Protein AF-A0A955QFR8-F1 (afdb_monomer)

Structure (mmCIF, N/CA/C/O backbone):
data_AF-A0A955QFR8-F1
#
_entry.id   AF-A0A955QFR8-F1
#
loop_
_atom_site.group_PDB
_atom_site.id
_atom_site.type_symbol
_atom_site.label_atom_id
_atom_site.label_alt_id
_atom_site.label_comp_id
_atom_site.label_asym_id
_atom_site.label_entity_id
_atom_site.label_seq_id
_atom_site.pdbx_PDB_ins_code
_atom_site.Cartn_x
_atom_site.Cartn_y
_atom_site.Cartn_z
_atom_site.occupancy
_atom_site.B_iso_or_equiv
_atom_site.auth_seq_id
_atom_site.auth_comp_id
_atom_site.auth_asym_id
_atom_site.auth_atom_id
_atom_site.pdbx_PDB_model_num
ATOM 1 N N . MET A 1 1 ? -1.847 1.797 -12.452 1.00 88.06 1 MET A N 1
ATOM 2 C CA . MET A 1 1 ? -1.761 0.416 -11.907 1.00 88.06 1 MET A CA 1
ATOM 3 C C . MET A 1 1 ? -2.971 0.128 -11.022 1.00 88.06 1 MET A C 1
ATOM 5 O O . MET A 1 1 ? -3.522 1.071 -10.474 1.00 88.06 1 MET A O 1
ATOM 9 N N . THR A 1 2 ? -3.374 -1.133 -10.892 1.00 94.06 2 THR A N 1
ATOM 10 C CA . THR A 1 2 ? -4.419 -1.621 -9.980 1.00 94.06 2 THR A CA 1
ATOM 11 C C . THR A 1 2 ? -3.753 -2.554 -8.977 1.00 94.06 2 THR A C 1
ATOM 13 O O . THR A 1 2 ? -3.012 -3.451 -9.382 1.00 94.06 2 THR A O 1
ATOM 16 N N . TYR A 1 3 ? -3.998 -2.332 -7.692 1.00 94.06 3 TYR A N 1
ATOM 17 C CA . TYR A 1 3 ? -3.400 -3.085 -6.596 1.00 94.06 3 TYR A CA 1
ATOM 18 C C . TYR A 1 3 ? -4.453 -3.426 -5.547 1.00 94.06 3 TYR A C 1
ATOM 20 O O . TYR A 1 3 ? -5.487 -2.767 -5.450 1.00 94.06 3 TYR A O 1
ATOM 28 N N . MET A 1 4 ? -4.152 -4.454 -4.771 1.00 95.75 4 MET A N 1
ATOM 29 C CA . MET A 1 4 ? -4.887 -4.889 -3.599 1.00 95.75 4 MET A CA 1
ATOM 30 C C . MET A 1 4 ? -3.970 -4.754 -2.386 1.00 95.75 4 MET A C 1
ATOM 32 O O . MET A 1 4 ? -2.781 -5.071 -2.466 1.00 95.75 4 MET A O 1
ATOM 36 N N . VAL A 1 5 ? -4.527 -4.271 -1.279 1.00 97.25 5 VAL A N 1
ATOM 37 C CA . VAL A 1 5 ? -3.846 -4.166 0.013 1.00 97.25 5 VAL A CA 1
ATOM 38 C C . VAL A 1 5 ? -4.692 -4.939 1.010 1.00 97.25 5 VAL A C 1
ATOM 40 O O . VAL A 1 5 ? -5.835 -4.566 1.261 1.00 97.25 5 VAL A O 1
ATOM 43 N N . GLY A 1 6 ? -4.152 -6.038 1.523 1.00 96.94 6 GLY A N 1
ATOM 44 C CA . GLY A 1 6 ? -4.739 -6.762 2.640 1.00 96.94 6 GLY A CA 1
ATOM 45 C C . GLY A 1 6 ? -4.378 -6.053 3.937 1.00 96.94 6 GLY A C 1
ATOM 46 O O . GLY A 1 6 ? -3.202 -5.769 4.166 1.00 96.94 6 GLY A O 1
ATOM 47 N N . VAL A 1 7 ? -5.381 -5.773 4.762 1.00 97.38 7 VAL A N 1
ATOM 48 C CA . VAL A 1 7 ? -5.232 -5.150 6.082 1.00 97.38 7 VAL A CA 1
ATOM 49 C C . VAL A 1 7 ? -5.934 -6.048 7.092 1.00 97.38 7 VAL A C 1
ATOM 51 O O . VAL A 1 7 ? -7.035 -6.529 6.814 1.00 97.38 7 VAL A O 1
ATOM 54 N N . ASP A 1 8 ? -5.283 -6.335 8.212 1.00 95.56 8 ASP A N 1
ATOM 55 C CA . ASP A 1 8 ? -5.878 -7.113 9.297 1.00 95.56 8 ASP A CA 1
ATOM 56 C C . ASP A 1 8 ? -6.761 -6.235 10.218 1.00 95.56 8 ASP A C 1
ATOM 58 O O . ASP A 1 8 ? -6.805 -5.010 10.067 1.00 95.56 8 ASP A O 1
ATOM 62 N N . PRO A 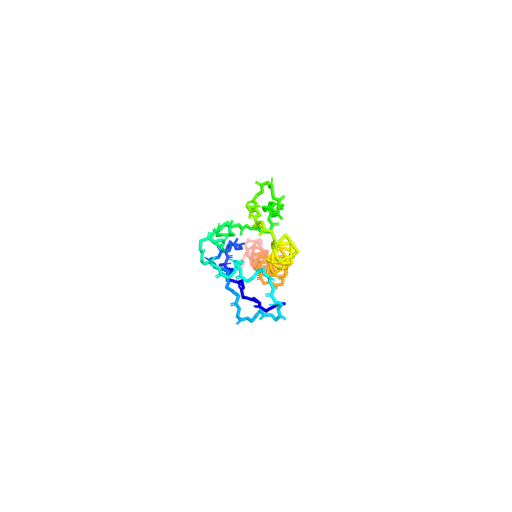1 9 ? -7.482 -6.825 11.189 1.00 93.25 9 PRO A N 1
ATOM 63 C CA . PRO A 1 9 ? -8.280 -6.058 12.147 1.00 93.25 9 PRO A CA 1
ATOM 64 C C . PRO A 1 9 ? -7.479 -5.126 13.073 1.00 93.25 9 PRO A C 1
ATOM 66 O O . PRO A 1 9 ? -8.081 -4.259 13.701 1.00 93.25 9 PRO A O 1
ATOM 69 N N . ASN A 1 10 ? -6.155 -5.285 13.168 1.00 92.81 10 ASN A N 1
ATOM 70 C CA . ASN A 1 10 ? -5.277 -4.398 13.937 1.00 92.81 10 ASN A CA 1
ATOM 71 C C . ASN A 1 10 ? -4.788 -3.198 13.103 1.00 92.81 10 ASN A C 1
ATOM 73 O O . ASN A 1 10 ? -4.148 -2.294 13.637 1.00 92.81 10 ASN A O 1
ATOM 77 N N . GLY A 1 11 ? -5.096 -3.167 11.803 1.00 94.88 11 GLY A N 1
ATOM 78 C CA . GLY A 1 11 ? -4.650 -2.121 10.885 1.00 94.88 11 GLY A CA 1
ATOM 79 C C . GLY A 1 11 ? -3.273 -2.367 10.277 1.00 94.88 11 GLY A C 1
ATOM 80 O O . GLY A 1 11 ? -2.699 -1.448 9.686 1.00 94.88 11 GLY A O 1
ATOM 81 N N . GLU A 1 12 ? -2.749 -3.586 10.388 1.00 97.12 12 GLU A N 1
ATOM 82 C CA . GLU A 1 12 ? -1.473 -3.993 9.810 1.00 97.12 12 GLU A CA 1
ATOM 83 C C . GLU A 1 12 ? -1.651 -4.527 8.386 1.00 97.12 12 GLU A C 1
ATOM 85 O O . GLU A 1 12 ? -2.574 -5.284 8.072 1.00 97.12 12 GLU A O 1
ATOM 90 N N . VAL A 1 13 ? -0.729 -4.163 7.493 1.00 97.88 13 VAL A N 1
ATOM 91 C CA . VAL A 1 13 ? -0.678 -4.735 6.143 1.00 97.88 13 VAL A CA 1
ATOM 92 C C . VAL A 1 13 ? -0.300 -6.213 6.214 1.00 97.88 13 VAL A C 1
ATOM 94 O O . VAL A 1 13 ? 0.829 -6.565 6.557 1.00 97.88 13 VAL A O 1
ATOM 97 N N . THR A 1 14 ? -1.188 -7.085 5.750 1.00 97.19 14 THR A N 1
ATOM 98 C CA . THR A 1 14 ? -0.897 -8.518 5.606 1.00 97.19 14 THR A CA 1
ATOM 99 C C . THR A 1 14 ? -0.208 -8.814 4.283 1.00 97.19 14 THR A C 1
ATOM 101 O O . THR A 1 14 ? 0.771 -9.560 4.237 1.00 97.19 14 THR A O 1
ATOM 104 N N . ASN A 1 15 ? -0.680 -8.210 3.191 1.00 95.75 15 ASN A N 1
ATOM 105 C CA . ASN A 1 15 ? -0.122 -8.427 1.863 1.00 95.75 15 ASN A CA 1
ATOM 106 C C . ASN A 1 15 ? -0.426 -7.254 0.922 1.00 95.75 15 ASN A C 1
ATOM 108 O O . ASN A 1 15 ? -1.432 -6.563 1.068 1.00 95.75 15 ASN A O 1
ATOM 112 N N . VAL A 1 16 ? 0.421 -7.064 -0.088 1.00 96.25 16 VAL A N 1
ATOM 113 C CA . VAL A 1 16 ? 0.178 -6.124 -1.186 1.00 96.25 16 VAL A CA 1
ATOM 114 C C . VAL A 1 16 ? 0.415 -6.846 -2.500 1.00 96.25 16 VAL A C 1
ATOM 116 O O . VAL A 1 16 ? 1.472 -7.441 -2.716 1.00 96.25 16 VAL A O 1
ATOM 119 N N . GLU A 1 17 ? -0.550 -6.758 -3.409 1.00 94.69 17 GLU A N 1
ATOM 120 C CA . GLU A 1 17 ? -0.470 -7.412 -4.710 1.00 94.69 17 GLU A CA 1
ATOM 121 C C . GLU A 1 17 ? -0.888 -6.473 -5.837 1.00 94.69 17 GLU A C 1
ATOM 123 O O . GLU A 1 17 ? -1.844 -5.711 -5.722 1.00 94.69 17 GLU A O 1
ATOM 128 N N . ILE A 1 18 ? -0.156 -6.515 -6.950 1.00 93.31 18 ILE A N 1
ATOM 129 C CA . ILE A 1 18 ? -0.499 -5.754 -8.151 1.00 93.31 18 ILE A CA 1
ATOM 130 C C . ILE A 1 18 ? -1.289 -6.662 -9.080 1.00 93.31 18 ILE A C 1
ATOM 132 O O . ILE A 1 18 ? -0.743 -7.603 -9.653 1.00 93.31 18 ILE A O 1
ATOM 136 N N . LEU A 1 19 ? -2.556 -6.314 -9.276 1.00 93.50 19 LEU A N 1
ATOM 137 C CA . LEU A 1 19 ? -3.481 -7.049 -10.132 1.00 93.50 19 LEU A CA 1
ATOM 138 C C . LEU A 1 19 ? -3.281 -6.671 -11.602 1.00 93.50 19 LEU A C 1
ATOM 140 O O . LEU A 1 19 ? -3.216 -7.525 -12.482 1.00 93.50 19 LEU A O 1
ATOM 144 N N . VAL A 1 20 ? -3.136 -5.370 -11.879 1.00 93.31 20 VAL A N 1
ATOM 145 C CA . VAL A 1 20 ? -2.987 -4.857 -13.247 1.00 93.31 20 VAL A CA 1
ATOM 146 C C . VAL A 1 20 ? -1.937 -3.754 -13.298 1.00 93.31 20 VAL A C 1
ATOM 148 O O . VAL A 1 20 ? -1.932 -2.815 -12.506 1.00 93.31 20 VAL A O 1
ATOM 151 N N . TYR A 1 21 ? -1.063 -3.812 -14.291 1.00 91.44 21 TYR A N 1
ATOM 152 C CA . TYR A 1 21 ? -0.026 -2.817 -14.541 1.00 91.44 21 TYR A CA 1
ATOM 153 C C . TYR A 1 21 ? -0.058 -2.483 -16.025 1.00 91.44 21 TYR A C 1
ATOM 155 O O . TYR A 1 21 ? -0.025 -3.404 -16.835 1.00 91.44 21 TYR A O 1
ATOM 163 N N . ARG A 1 22 ? -0.198 -1.196 -16.349 1.00 90.50 22 ARG A N 1
ATOM 164 C CA . ARG A 1 22 ? -0.514 -0.699 -17.699 1.00 90.50 22 ARG A CA 1
ATOM 165 C C . ARG A 1 22 ? 0.591 0.200 -18.268 1.00 90.50 22 ARG A C 1
ATOM 167 O O . ARG A 1 22 ? 0.342 0.931 -19.211 1.00 90.50 22 ARG A O 1
ATOM 174 N N . GLU A 1 23 ? 1.785 0.154 -17.681 1.00 86.75 23 GLU A N 1
ATOM 175 C CA . GLU A 1 23 ? 2.936 0.941 -18.133 1.00 86.75 23 GLU A CA 1
ATOM 176 C C . GLU A 1 23 ? 3.950 0.041 -18.841 1.00 86.75 23 GLU A C 1
ATOM 178 O O . GLU A 1 23 ? 4.038 -1.155 -18.552 1.00 86.75 23 GLU A O 1
ATOM 183 N N . SER A 1 24 ? 4.750 0.629 -19.732 1.00 84.38 24 SER A N 1
ATOM 184 C CA . SER A 1 24 ? 5.774 -0.083 -20.508 1.00 84.38 24 SER A CA 1
ATOM 185 C C . SER A 1 24 ? 7.008 -0.481 -19.691 1.00 84.38 24 SER A C 1
ATOM 187 O O . SER A 1 24 ? 7.717 -1.413 -20.065 1.00 84.38 24 SER A O 1
ATOM 189 N N . ARG A 1 25 ? 7.289 0.222 -18.587 1.00 85.56 25 ARG A N 1
ATOM 190 C CA . ARG A 1 25 ? 8.453 -0.001 -17.715 1.00 85.56 25 ARG A CA 1
ATOM 191 C C . ARG A 1 25 ? 8.069 0.153 -16.255 1.00 85.56 25 ARG A C 1
ATOM 193 O O . ARG A 1 25 ? 7.157 0.907 -15.935 1.00 85.56 25 ARG A O 1
ATOM 200 N N . GLY A 1 26 ? 8.806 -0.517 -15.374 1.00 85.25 26 GLY A N 1
ATOM 201 C CA . GLY A 1 26 ? 8.617 -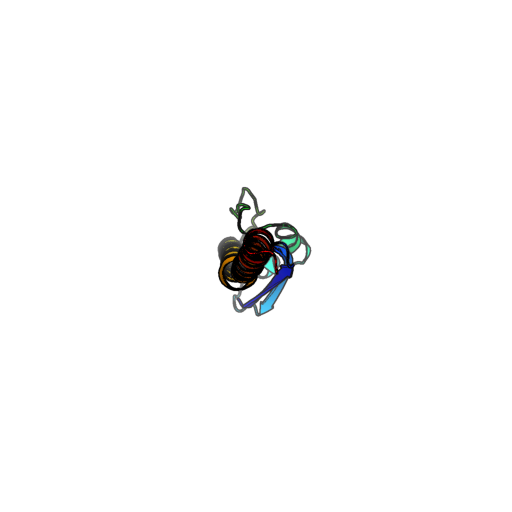0.410 -13.932 1.00 85.25 26 GLY A CA 1
ATOM 202 C C . GLY A 1 26 ? 7.735 -1.499 -13.328 1.00 85.25 26 GLY A C 1
ATOM 203 O O . GLY A 1 26 ? 7.332 -1.370 -12.174 1.00 85.25 26 GLY A O 1
ATOM 204 N N . SER A 1 27 ? 7.431 -2.571 -14.069 1.00 86.94 27 SER A N 1
ATOM 205 C CA . SER A 1 27 ? 6.648 -3.719 -13.589 1.00 86.94 27 SER A CA 1
ATOM 206 C C . SER A 1 27 ? 7.354 -4.535 -12.503 1.00 86.94 27 SER A C 1
ATOM 208 O O . SER A 1 27 ? 6.752 -5.430 -11.915 1.00 86.94 27 SER A O 1
ATOM 210 N N . GLU A 1 28 ? 8.618 -4.240 -12.210 1.00 89.00 28 GLU A N 1
ATOM 211 C CA . GLU A 1 28 ? 9.413 -4.851 -11.149 1.00 89.00 28 GLU A CA 1
ATOM 212 C C . GLU A 1 28 ? 8.773 -4.682 -9.767 1.00 89.00 28 GLU A C 1
ATOM 214 O O . GLU A 1 28 ? 8.976 -5.541 -8.909 1.00 89.00 28 GLU A O 1
ATOM 219 N N . VAL A 1 29 ? 7.941 -3.649 -9.575 1.00 90.75 29 VAL A N 1
ATOM 220 C CA . VAL A 1 29 ? 7.133 -3.487 -8.357 1.00 90.75 29 VAL A CA 1
ATOM 221 C C . VAL A 1 29 ? 6.150 -4.642 -8.133 1.00 90.75 29 VAL A C 1
ATOM 223 O O . VAL A 1 29 ? 5.657 -4.798 -7.033 1.00 90.75 29 VAL A O 1
ATOM 226 N N . ARG A 1 30 ? 5.870 -5.490 -9.136 1.00 90.94 30 ARG A N 1
ATOM 227 C CA . ARG A 1 30 ? 5.026 -6.693 -8.985 1.00 90.94 30 ARG A CA 1
ATOM 228 C C . ARG A 1 30 ? 5.703 -7.816 -8.199 1.00 90.94 30 ARG A C 1
ATOM 230 O O . ARG A 1 30 ? 5.030 -8.758 -7.788 1.00 90.94 30 ARG A O 1
ATOM 237 N N . LYS A 1 31 ? 7.029 -7.780 -8.035 1.00 92.25 31 LYS A N 1
ATOM 238 C CA . LYS A 1 31 ? 7.769 -8.875 -7.397 1.00 92.25 31 LYS A CA 1
ATOM 239 C C . LYS A 1 31 ? 7.374 -8.979 -5.923 1.00 92.25 31 LYS A C 1
ATOM 241 O O . LYS A 1 31 ? 7.530 -8.015 -5.181 1.00 92.25 31 LYS A O 1
ATOM 246 N N . LYS A 1 32 ? 6.993 -10.179 -5.463 1.00 90.75 32 LYS A N 1
ATOM 247 C CA . LYS A 1 32 ? 6.650 -10.436 -4.047 1.00 90.75 32 LYS A CA 1
ATOM 248 C C . LYS A 1 32 ? 7.714 -9.927 -3.070 1.00 90.75 32 LYS A C 1
ATOM 250 O O . LYS A 1 32 ? 7.380 -9.333 -2.054 1.00 90.75 32 LYS A O 1
ATOM 255 N N . ARG A 1 33 ? 8.998 -10.079 -3.420 1.00 92.38 33 ARG A N 1
ATOM 256 C CA . ARG A 1 33 ? 10.126 -9.557 -2.629 1.00 92.38 33 ARG A CA 1
ATOM 257 C C . ARG A 1 33 ? 10.056 -8.041 -2.412 1.00 92.38 33 ARG A C 1
ATOM 259 O O . ARG A 1 33 ? 10.405 -7.575 -1.338 1.00 92.38 33 ARG A O 1
ATOM 266 N N . PHE A 1 34 ? 9.633 -7.281 -3.421 1.00 92.44 34 PHE A N 1
ATOM 267 C CA . PHE A 1 34 ? 9.455 -5.838 -3.288 1.00 92.44 34 PHE A CA 1
ATOM 268 C C . PHE A 1 34 ? 8.259 -5.519 -2.380 1.00 92.44 34 PHE A C 1
ATOM 270 O O . PHE A 1 34 ? 8.387 -4.684 -1.486 1.00 92.44 34 PHE A O 1
ATOM 277 N N . ASN A 1 35 ? 7.138 -6.223 -2.568 1.00 91.69 35 ASN A N 1
ATOM 278 C CA . ASN A 1 35 ? 5.894 -5.998 -1.822 1.00 91.69 35 ASN A CA 1
ATOM 279 C C . ASN A 1 35 ? 6.019 -6.330 -0.333 1.00 91.69 35 ASN A C 1
ATOM 281 O O . ASN A 1 35 ? 5.357 -5.704 0.489 1.00 91.69 35 ASN A O 1
ATOM 285 N N . TYR A 1 36 ? 6.886 -7.280 0.020 1.00 94.75 36 TYR A N 1
ATOM 286 C CA . TYR A 1 36 ? 7.113 -7.687 1.407 1.00 94.75 36 TYR A CA 1
ATOM 287 C C . TYR A 1 36 ? 7.555 -6.526 2.311 1.00 94.75 36 TYR A C 1
ATOM 289 O O . TYR A 1 36 ? 7.301 -6.542 3.506 1.00 94.75 36 TYR A O 1
ATOM 297 N N . GLN A 1 37 ? 8.139 -5.468 1.740 1.00 95.44 37 GLN A N 1
ATOM 298 C CA . GLN A 1 37 ? 8.518 -4.261 2.480 1.00 95.44 37 GLN A CA 1
ATOM 299 C C . GLN A 1 37 ? 7.330 -3.526 3.110 1.00 95.44 37 GLN A C 1
ATOM 301 O O . GLN A 1 37 ? 7.533 -2.692 3.987 1.00 95.44 37 GLN A O 1
ATOM 306 N N . TYR A 1 38 ? 6.105 -3.789 2.649 1.00 96.62 38 TYR A N 1
ATOM 307 C CA . TYR A 1 38 ? 4.897 -3.209 3.225 1.00 96.62 38 TYR A CA 1
ATOM 308 C C . TYR A 1 38 ? 4.314 -4.049 4.362 1.00 96.62 38 TYR A C 1
ATOM 310 O O . TYR A 1 38 ? 3.485 -3.524 5.091 1.00 96.62 38 TYR A O 1
ATOM 318 N N . HIS A 1 39 ? 4.723 -5.312 4.518 1.00 96.75 39 HIS A N 1
ATOM 319 C CA . HIS A 1 39 ? 4.162 -6.228 5.511 1.00 96.75 39 HIS A CA 1
ATOM 320 C C . HIS A 1 39 ? 4.335 -5.689 6.941 1.00 96.75 39 HIS A C 1
ATOM 322 O O . HIS A 1 39 ? 5.399 -5.171 7.282 1.00 96.75 39 HIS A O 1
ATOM 328 N N . GLY A 1 40 ? 3.277 -5.779 7.750 1.00 97.06 40 GLY A N 1
ATOM 329 C CA . GLY A 1 40 ? 3.228 -5.291 9.132 1.00 97.06 40 GLY A CA 1
ATOM 330 C C . GLY A 1 40 ? 3.139 -3.769 9.286 1.00 97.06 40 GLY A C 1
ATOM 331 O O . GLY A 1 40 ? 3.027 -3.279 10.402 1.00 97.06 40 GLY A O 1
ATOM 332 N N . LYS A 1 41 ? 3.185 -2.983 8.199 1.00 97.25 41 LYS A N 1
ATOM 333 C CA . LYS A 1 41 ? 3.052 -1.521 8.306 1.00 97.25 41 LYS A CA 1
ATOM 334 C C . LYS A 1 41 ? 1.619 -1.121 8.637 1.00 97.25 41 LYS A C 1
A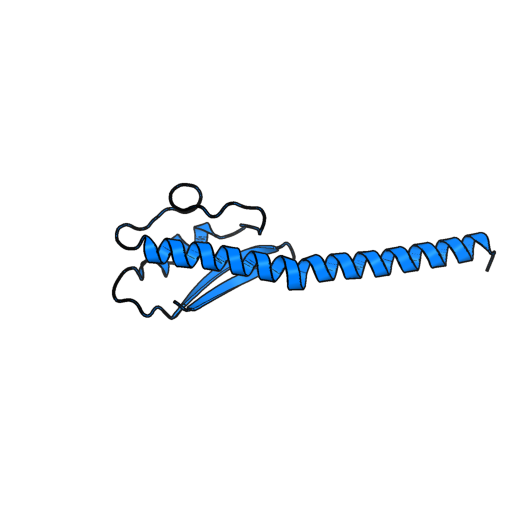TOM 336 O O . LYS A 1 41 ? 0.671 -1.701 8.116 1.00 97.25 41 LYS A O 1
ATOM 341 N N . THR A 1 42 ? 1.485 -0.051 9.404 1.00 96.88 42 THR A N 1
ATOM 342 C CA . THR A 1 42 ? 0.216 0.545 9.823 1.00 96.88 42 THR A CA 1
ATOM 343 C C . THR A 1 42 ? 0.007 1.938 9.222 1.00 96.88 42 THR A C 1
ATOM 345 O O . THR A 1 42 ? 0.868 2.520 8.544 1.00 96.88 42 THR A O 1
ATOM 348 N N . VAL A 1 43 ? -1.153 2.536 9.504 1.00 96.12 43 VAL A N 1
ATOM 349 C CA . VAL A 1 43 ? -1.441 3.940 9.176 1.00 96.12 43 VAL A CA 1
ATOM 350 C C . VAL A 1 43 ? -0.496 4.929 9.878 1.00 96.12 43 VAL A C 1
ATOM 352 O O . VAL A 1 43 ? -0.313 6.045 9.386 1.00 96.12 43 VAL A O 1
ATOM 355 N N . TYR A 1 44 ? 0.182 4.534 10.954 1.00 95.50 44 TYR A N 1
ATOM 356 C CA . TYR A 1 44 ? 1.126 5.390 11.680 1.00 95.50 44 TYR A CA 1
ATOM 357 C C . TYR A 1 44 ? 2.551 5.289 11.129 1.00 95.50 44 TYR A C 1
ATOM 359 O O . TYR A 1 44 ? 3.325 6.243 11.226 1.00 95.50 44 TYR A O 1
ATOM 367 N N . ASP A 1 45 ? 2.871 4.192 10.443 1.00 96.25 45 ASP A N 1
ATOM 368 C CA . ASP A 1 45 ? 4.208 3.974 9.906 1.00 96.25 45 ASP A CA 1
ATOM 369 C C . ASP A 1 45 ? 4.502 4.841 8.682 1.00 96.25 45 ASP A C 1
ATOM 371 O O . ASP A 1 45 ? 3.668 4.998 7.776 1.00 96.25 45 ASP A O 1
ATOM 375 N N . PRO A 1 46 ? 5.714 5.398 8.576 1.00 93.75 46 PRO A N 1
ATOM 376 C CA . PRO A 1 46 ? 6.105 6.110 7.380 1.00 93.75 46 PRO A CA 1
ATOM 377 C C . PRO A 1 46 ? 6.316 5.150 6.198 1.00 93.75 46 PRO A C 1
ATOM 379 O O . PRO A 1 46 ? 6.802 4.024 6.328 1.00 93.75 46 PRO A O 1
ATOM 382 N 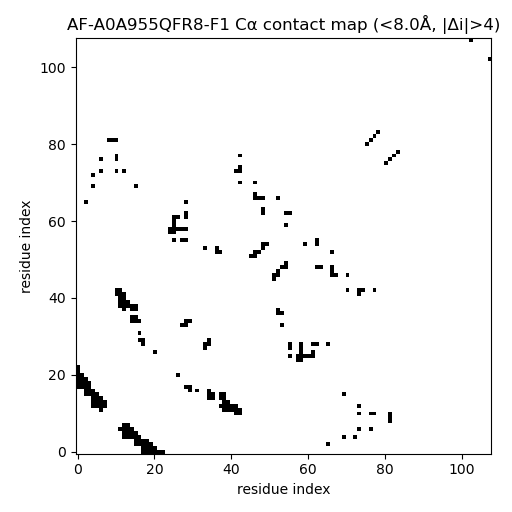N . ILE A 1 47 ? 5.938 5.625 5.007 1.00 94.62 47 ILE A N 1
ATOM 383 C CA . ILE A 1 47 ? 6.135 4.923 3.731 1.00 94.62 47 ILE A CA 1
ATOM 384 C C . ILE A 1 47 ? 6.854 5.870 2.760 1.00 94.62 47 ILE A C 1
ATOM 386 O O . ILE A 1 47 ? 6.287 6.345 1.772 1.00 94.62 47 ILE A O 1
ATOM 390 N N . ARG A 1 48 ? 8.107 6.218 3.076 1.00 91.94 48 ARG A N 1
ATOM 391 C CA . ARG A 1 48 ? 8.947 7.108 2.264 1.00 91.94 48 ARG A CA 1
ATOM 392 C C . ARG A 1 48 ? 9.912 6.296 1.406 1.00 91.94 48 ARG A C 1
ATOM 394 O O . A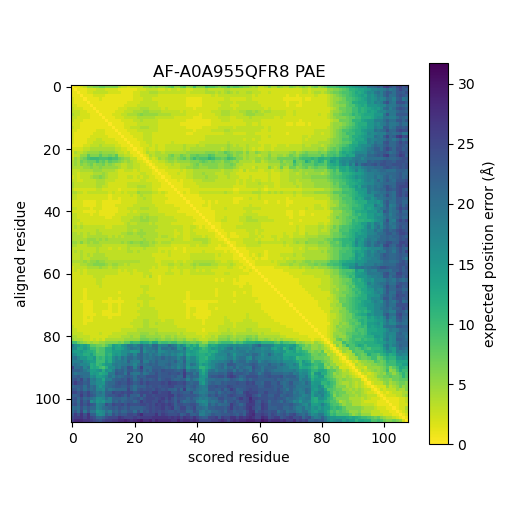RG A 1 48 ? 10.643 5.433 1.886 1.00 91.94 48 ARG A O 1
ATOM 401 N N . ILE A 1 49 ? 9.950 6.619 0.120 1.00 92.88 49 ILE A N 1
ATOM 402 C CA . ILE A 1 49 ? 10.891 6.021 -0.834 1.00 92.88 49 ILE A CA 1
ATOM 403 C C . ILE A 1 49 ? 12.319 6.425 -0.455 1.00 92.88 49 ILE A C 1
ATOM 405 O O . ILE A 1 49 ? 12.539 7.569 -0.050 1.00 92.88 49 ILE A O 1
ATOM 409 N N . ASN A 1 50 ? 13.276 5.508 -0.616 1.00 90.00 50 ASN A N 1
ATOM 410 C CA . ASN A 1 50 ? 14.688 5.678 -0.243 1.00 90.00 50 ASN A CA 1
ATOM 411 C C . ASN A 1 50 ? 14.923 5.891 1.263 1.00 90.00 50 ASN A C 1
ATOM 413 O O . ASN A 1 50 ? 15.998 6.340 1.651 1.00 90.00 50 ASN A O 1
ATOM 417 N N . ARG A 1 51 ? 13.928 5.600 2.110 1.00 90.81 51 ARG A N 1
ATOM 418 C CA . ARG A 1 51 ? 14.087 5.563 3.572 1.00 90.81 51 ARG A CA 1
ATOM 419 C C . ARG A 1 51 ? 13.434 4.316 4.154 1.00 90.81 51 ARG A C 1
ATOM 421 O O . ARG A 1 51 ? 14.129 3.461 4.677 1.00 90.81 51 ARG A O 1
ATOM 428 N N . ASP A 1 52 ? 12.122 4.188 3.968 1.00 92.12 52 ASP A N 1
ATOM 429 C CA . ASP A 1 52 ? 11.315 3.090 4.518 1.00 92.12 52 ASP A CA 1
ATOM 430 C C . ASP A 1 52 ? 11.018 2.005 3.473 1.00 92.12 52 ASP A C 1
ATOM 432 O O . ASP A 1 52 ? 10.700 0.871 3.821 1.00 92.12 52 ASP A O 1
ATOM 436 N N . VAL A 1 53 ? 11.080 2.369 2.187 1.00 94.56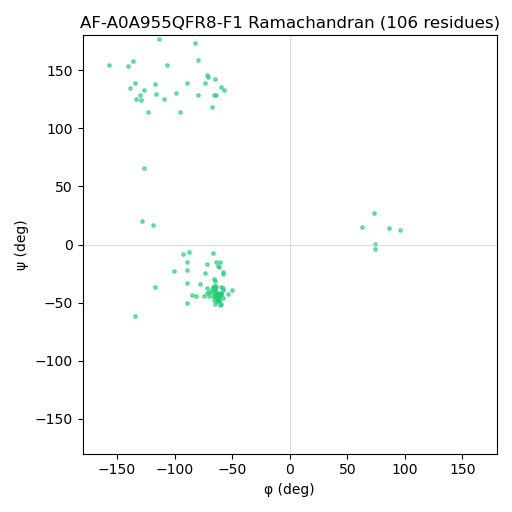 53 VAL A N 1
ATOM 437 C CA . VAL A 1 53 ? 10.875 1.471 1.043 1.00 94.56 53 VAL A CA 1
ATOM 438 C C . VAL A 1 53 ? 12.040 1.632 0.073 1.00 94.56 53 VAL A C 1
ATOM 440 O O . VAL A 1 53 ? 12.318 2.739 -0.408 1.00 94.56 53 VAL A O 1
ATOM 443 N N . ILE A 1 54 ? 12.708 0.520 -0.231 1.00 94.00 54 ILE A N 1
ATOM 444 C CA . ILE A 1 54 ? 13.791 0.435 -1.210 1.00 94.00 54 ILE A CA 1
ATOM 445 C C . ILE A 1 54 ? 13.222 0.763 -2.585 1.00 94.00 54 ILE A C 1
ATOM 447 O O . ILE A 1 54 ? 12.224 0.185 -3.007 1.00 94.00 54 ILE A O 1
ATOM 451 N N . ASN A 1 55 ? 13.859 1.690 -3.293 1.00 94.19 55 ASN A N 1
ATOM 452 C CA . ASN A 1 55 ? 13.461 2.039 -4.648 1.00 94.19 55 ASN A CA 1
ATOM 453 C C . ASN A 1 55 ? 13.977 1.019 -5.673 1.00 94.19 55 ASN A C 1
ATOM 455 O O .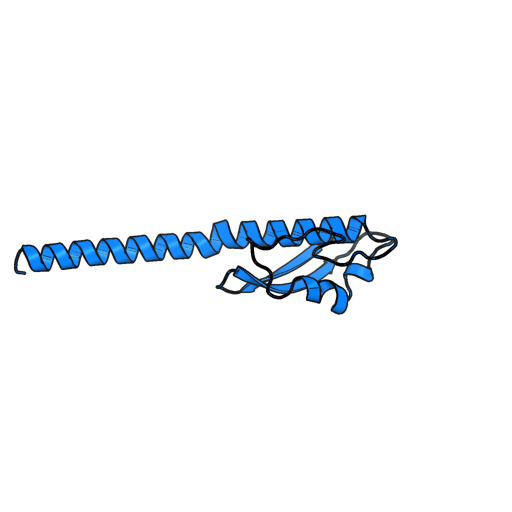 ASN A 1 55 ? 14.964 0.323 -5.446 1.00 94.19 55 ASN A O 1
ATOM 459 N N . ILE A 1 56 ? 13.334 0.973 -6.837 1.00 92.75 56 ILE A N 1
ATOM 460 C CA . ILE A 1 56 ? 13.792 0.188 -7.981 1.00 92.75 56 ILE A CA 1
ATOM 461 C C . ILE A 1 56 ? 14.299 1.158 -9.049 1.00 92.75 56 ILE A C 1
ATOM 463 O O . ILE A 1 56 ? 13.579 2.068 -9.473 1.00 92.75 56 ILE A O 1
ATOM 467 N N . SER A 1 57 ? 15.544 0.959 -9.488 1.00 90.94 57 SER A N 1
ATOM 468 C CA . SER A 1 57 ? 16.142 1.763 -10.557 1.00 90.94 57 SER A CA 1
ATOM 469 C C . SER A 1 57 ? 15.297 1.685 -11.832 1.00 90.94 57 SER A C 1
ATOM 471 O O . SER A 1 57 ? 14.854 0.609 -12.222 1.00 90.94 57 SER A O 1
ATOM 473 N N . GLY A 1 58 ? 15.027 2.835 -12.456 1.00 90.12 58 GLY A N 1
ATOM 474 C CA . GLY A 1 58 ? 14.164 2.925 -13.640 1.00 90.12 58 GLY A CA 1
ATOM 475 C C . GLY A 1 58 ? 12.658 2.773 -13.371 1.00 90.12 58 GLY A C 1
ATOM 476 O O . GLY A 1 58 ? 11.872 2.880 -14.308 1.00 90.12 58 GLY A O 1
ATOM 477 N N . ALA A 1 59 ? 12.239 2.583 -12.114 1.00 92.62 59 ALA A N 1
ATOM 478 C CA . ALA A 1 59 ? 10.837 2.399 -11.727 1.00 92.62 59 ALA A CA 1
ATOM 479 C C . ALA A 1 59 ? 10.388 3.342 -10.593 1.00 92.62 59 ALA A C 1
ATOM 481 O O . ALA A 1 59 ? 9.381 3.087 -9.932 1.00 92.62 59 ALA A O 1
ATOM 482 N N . THR A 1 60 ? 11.101 4.451 -10.366 1.00 93.00 60 THR A N 1
ATOM 483 C CA . THR A 1 60 ? 10.843 5.390 -9.257 1.00 93.00 60 THR A CA 1
ATOM 484 C C . THR A 1 60 ? 9.398 5.885 -9.207 1.00 93.00 60 THR A C 1
ATOM 486 O O . THR A 1 60 ? 8.796 5.943 -8.135 1.00 93.00 60 THR A O 1
ATOM 489 N N . MET A 1 61 ? 8.808 6.214 -10.360 1.00 93.00 61 MET A N 1
ATOM 490 C CA . MET A 1 61 ? 7.413 6.666 -10.426 1.00 93.00 61 MET A CA 1
ATOM 491 C C . MET A 1 61 ? 6.427 5.560 -10.041 1.00 93.00 61 MET A C 1
ATOM 493 O O . MET A 1 61 ? 5.447 5.821 -9.342 1.00 93.00 61 MET A O 1
ATOM 497 N N . SER A 1 62 ? 6.723 4.317 -10.417 1.00 94.25 62 SER A N 1
ATOM 498 C CA . SER A 1 62 ? 5.936 3.137 -10.055 1.00 94.25 62 SER A CA 1
ATOM 499 C C . SER A 1 62 ? 5.993 2.878 -8.556 1.00 94.25 62 SER A C 1
ATOM 501 O O . SER A 1 62 ? 4.952 2.743 -7.918 1.00 94.25 62 SER A O 1
ATOM 503 N N . VAL A 1 63 ? 7.195 2.901 -7.974 1.00 94.94 63 VAL A N 1
ATOM 504 C CA . VAL A 1 63 ? 7.407 2.764 -6.524 1.00 94.94 63 VAL A CA 1
ATOM 505 C C . VAL A 1 63 ? 6.678 3.874 -5.768 1.00 94.94 63 VAL A C 1
ATOM 507 O O . VAL A 1 63 ? 5.997 3.609 -4.779 1.00 94.94 63 VAL A O 1
ATOM 510 N N . ARG A 1 64 ? 6.744 5.117 -6.260 1.00 94.25 64 ARG A N 1
ATOM 511 C CA . ARG A 1 64 ? 6.041 6.254 -5.655 1.00 94.25 64 ARG A CA 1
ATOM 512 C C . ARG A 1 64 ? 4.534 6.085 -5.677 1.00 94.25 64 ARG A C 1
ATOM 514 O O . ARG A 1 64 ? 3.887 6.306 -4.656 1.00 94.25 64 ARG A O 1
ATOM 521 N N . SER A 1 65 ? 3.984 5.702 -6.823 1.00 93.88 65 SER A N 1
ATOM 522 C CA . SER A 1 65 ? 2.547 5.494 -6.970 1.00 93.88 65 SER A CA 1
ATOM 523 C C . SER A 1 65 ? 2.056 4.327 -6.111 1.00 93.88 65 SER A C 1
ATOM 525 O O . SER A 1 65 ? 1.021 4.469 -5.460 1.00 93.88 65 SER A O 1
ATOM 527 N N . MET A 1 66 ? 2.816 3.232 -6.033 1.00 94.38 66 MET A N 1
ATOM 528 C CA . MET A 1 66 ? 2.490 2.088 -5.184 1.00 94.38 66 MET A CA 1
ATOM 529 C C . MET A 1 66 ? 2.527 2.450 -3.697 1.00 94.38 66 MET A C 1
ATOM 531 O O . MET A 1 66 ? 1.539 2.243 -3.002 1.00 94.38 66 MET A O 1
ATOM 535 N N . SER A 1 67 ? 3.609 3.071 -3.220 1.00 95.69 67 SER A N 1
ATOM 536 C CA . SER A 1 67 ? 3.742 3.497 -1.820 1.00 95.69 67 SER A CA 1
ATOM 537 C C . SER A 1 67 ? 2.656 4.490 -1.399 1.00 95.69 67 SER A C 1
ATOM 539 O O . SER A 1 67 ? 2.079 4.358 -0.321 1.00 95.69 67 SER A O 1
ATOM 541 N N . ALA A 1 68 ? 2.326 5.460 -2.259 1.00 95.50 68 ALA A N 1
ATOM 542 C CA . ALA A 1 68 ? 1.223 6.384 -2.004 1.00 95.50 68 ALA A CA 1
ATOM 543 C C . ALA A 1 68 ? -0.134 5.662 -1.973 1.00 95.50 68 ALA A C 1
ATOM 545 O O . ALA A 1 68 ? -0.986 5.987 -1.148 1.00 95.50 68 ALA A O 1
ATOM 546 N N . GLY A 1 69 ? -0.327 4.679 -2.853 1.00 95.56 69 GLY A N 1
ATOM 547 C CA . GLY A 1 69 ? -1.525 3.850 -2.904 1.00 95.56 69 GLY A CA 1
ATOM 548 C C . GLY A 1 69 ? -1.738 3.018 -1.644 1.00 95.56 69 GLY A C 1
ATOM 549 O O . GLY A 1 69 ? -2.810 3.082 -1.049 1.00 95.56 69 GLY A O 1
ATOM 550 N N . VAL A 1 70 ? -0.693 2.321 -1.186 1.00 96.44 70 VAL A N 1
ATOM 551 C CA . VAL A 1 70 ? -0.711 1.557 0.072 1.00 96.44 70 VAL A CA 1
ATOM 552 C C . VAL A 1 70 ? -1.039 2.470 1.249 1.00 96.44 70 VAL A C 1
ATOM 554 O O . VAL A 1 70 ? -1.920 2.151 2.043 1.00 96.44 70 VAL A O 1
ATOM 557 N N . LYS A 1 71 ? -0.408 3.650 1.329 1.00 96.81 71 LYS A N 1
ATOM 558 C CA . LYS A 1 71 ? -0.685 4.593 2.418 1.00 96.81 71 LYS A CA 1
ATOM 559 C C . LYS A 1 71 ? -2.140 5.062 2.425 1.00 96.81 71 LYS A C 1
ATOM 561 O O . LYS A 1 71 ? -2.751 5.125 3.484 1.00 96.81 71 LYS A O 1
ATOM 566 N N . ARG A 1 72 ? -2.698 5.374 1.253 1.00 96.56 72 ARG A N 1
ATOM 567 C CA . ARG A 1 72 ? -4.107 5.775 1.119 1.00 96.56 72 ARG A CA 1
ATOM 568 C C . ARG A 1 72 ? -5.055 4.650 1.516 1.00 96.56 72 ARG A C 1
ATOM 570 O O . ARG A 1 72 ? -6.015 4.917 2.225 1.00 96.56 72 ARG A O 1
ATOM 577 N N . ALA A 1 73 ? -4.776 3.418 1.092 1.00 96.50 73 ALA A N 1
ATOM 578 C CA . ALA A 1 73 ? -5.581 2.258 1.464 1.00 96.50 73 ALA A CA 1
ATOM 579 C C . ALA A 1 73 ? -5.604 2.055 2.985 1.00 96.50 73 ALA A C 1
ATOM 581 O O . ALA A 1 73 ? -6.678 1.867 3.542 1.00 96.50 73 ALA A O 1
ATOM 582 N N . LEU A 1 74 ? -4.452 2.183 3.656 1.00 96.56 74 LEU A N 1
ATOM 583 C CA . LEU A 1 74 ? -4.369 2.088 5.116 1.00 96.56 74 LEU A CA 1
ATOM 584 C C . LEU A 1 74 ? -5.161 3.186 5.826 1.00 96.56 74 LEU A C 1
ATOM 586 O O . LEU A 1 74 ? -5.895 2.887 6.756 1.00 96.56 74 LEU A O 1
ATOM 590 N N . VAL A 1 75 ? -5.060 4.436 5.364 1.00 96.31 75 VAL A N 1
ATOM 591 C CA . VAL A 1 75 ? -5.846 5.548 5.930 1.00 96.31 75 VAL A CA 1
ATOM 592 C C . VAL A 1 75 ? -7.346 5.300 5.769 1.00 96.31 75 VAL A C 1
ATOM 594 O O . VAL A 1 75 ? -8.100 5.496 6.713 1.00 96.31 75 VAL A O 1
ATOM 597 N N . LEU A 1 76 ? -7.790 4.851 4.592 1.00 95.75 76 LEU A N 1
ATOM 598 C CA . LEU A 1 76 ? -9.207 4.565 4.356 1.00 95.75 76 LEU A CA 1
ATOM 599 C C . LEU A 1 76 ? -9.701 3.371 5.180 1.00 95.75 76 LEU A C 1
ATOM 601 O O . LEU A 1 76 ? -10.811 3.420 5.701 1.00 95.75 76 LEU A O 1
ATOM 605 N N . ALA A 1 77 ? -8.894 2.314 5.300 1.00 95.06 77 ALA A N 1
ATOM 606 C CA . ALA A 1 77 ? -9.224 1.154 6.118 1.00 95.06 77 ALA A CA 1
ATOM 607 C C . ALA A 1 77 ? -9.368 1.543 7.598 1.00 95.06 77 ALA A C 1
ATOM 609 O O . ALA A 1 77 ? -10.371 1.208 8.227 1.00 95.06 77 ALA A O 1
ATOM 610 N N . ASP A 1 78 ? -8.405 2.307 8.119 1.00 94.31 78 ASP A N 1
ATOM 611 C CA . ASP A 1 78 ? -8.406 2.790 9.499 1.00 94.31 78 ASP A CA 1
ATOM 612 C C . ASP A 1 78 ? -9.624 3.675 9.795 1.00 94.31 78 ASP A C 1
ATOM 614 O O . ASP A 1 78 ? -10.383 3.397 10.723 1.00 94.31 78 ASP A O 1
ATOM 618 N N . GLU A 1 79 ? -9.870 4.690 8.964 1.00 93.56 79 GLU A N 1
ATOM 619 C CA . GLU A 1 79 ? -10.908 5.685 9.240 1.00 93.56 79 GLU A CA 1
ATOM 620 C C . GLU A 1 79 ? -12.328 5.132 9.064 1.00 93.56 79 GLU A C 1
ATOM 622 O O . GLU A 1 79 ? -13.227 5.472 9.832 1.00 93.56 79 GLU A O 1
ATOM 627 N N . LEU A 1 80 ? -12.546 4.272 8.063 1.00 93.19 80 LEU A N 1
ATOM 628 C CA . LEU A 1 80 ? -13.886 3.782 7.730 1.00 93.19 80 LEU A CA 1
ATOM 629 C C . LEU A 1 80 ? -14.269 2.511 8.491 1.00 93.19 80 LEU A C 1
ATOM 631 O O . LEU A 1 80 ? -15.446 2.338 8.815 1.00 93.19 80 LEU A O 1
ATOM 635 N N . TYR A 1 81 ? -13.312 1.627 8.787 1.00 89.56 81 TYR A N 1
ATOM 636 C CA . TYR A 1 81 ? -13.612 0.295 9.326 1.00 89.56 81 TYR A CA 1
ATOM 637 C C . TYR A 1 81 ? -13.059 0.056 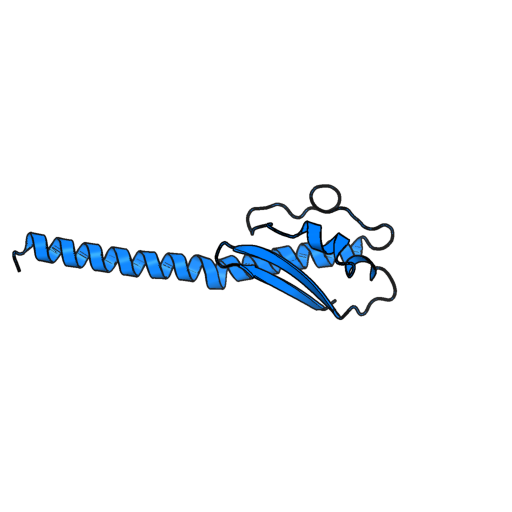10.733 1.00 89.56 81 TYR A C 1
ATOM 639 O O . TYR A 1 81 ? -13.723 -0.602 11.532 1.00 89.56 81 TYR A O 1
ATOM 647 N N . LEU A 1 82 ? -11.872 0.572 11.067 1.00 89.69 82 LEU A N 1
ATOM 648 C CA . LEU A 1 82 ? -11.235 0.264 12.355 1.00 89.69 82 LEU A CA 1
ATOM 649 C C . LEU A 1 82 ? -11.645 1.253 13.448 1.00 89.69 82 LEU A C 1
ATOM 651 O O . LEU A 1 82 ? -12.139 0.846 14.501 1.00 89.69 82 LEU A O 1
ATOM 655 N N . LYS A 1 83 ? -11.541 2.560 13.188 1.00 84.88 83 LYS A N 1
ATOM 656 C CA . LYS A 1 83 ? -11.998 3.590 14.133 1.00 84.88 83 LYS A CA 1
ATOM 657 C C . LYS A 1 83 ? -13.501 3.559 14.346 1.00 84.88 83 LYS A C 1
ATOM 659 O O . LYS A 1 83 ? -13.949 3.753 15.472 1.00 84.88 83 LYS A O 1
ATOM 664 N N . SER A 1 84 ? -14.285 3.289 13.302 1.00 70.62 84 SER A N 1
ATOM 665 C CA . SER A 1 84 ? -15.738 3.157 13.435 1.00 70.62 84 SER A CA 1
ATOM 666 C C . SER A 1 84 ? -16.106 2.023 14.397 1.00 70.62 84 SER A C 1
ATOM 668 O O . SER A 1 84 ? -16.934 2.228 15.282 1.00 70.62 84 SER A O 1
ATOM 670 N N . ASN A 1 85 ? -15.429 0.875 14.322 1.00 65.62 85 ASN A N 1
ATOM 671 C CA . ASN A 1 85 ? -15.625 -0.234 15.257 1.00 65.62 85 ASN A CA 1
ATOM 672 C C . ASN A 1 85 ? -15.218 0.112 16.694 1.00 65.62 85 ASN A C 1
ATOM 674 O O . ASN A 1 85 ? -15.958 -0.210 17.627 1.00 65.62 85 ASN A O 1
ATOM 678 N N . THR A 1 86 ? -14.091 0.802 16.889 1.00 66.88 86 THR A N 1
ATOM 679 C CA . THR A 1 86 ? -13.666 1.263 18.222 1.00 66.88 86 THR A CA 1
ATOM 680 C C . THR A 1 86 ? -14.673 2.239 18.817 1.00 66.88 86 THR A C 1
ATOM 682 O O . THR A 1 86 ? -15.104 2.059 19.957 1.00 66.88 86 THR A O 1
ATOM 685 N N . ASN A 1 87 ? -15.116 3.220 18.028 1.00 68.00 87 ASN A N 1
ATOM 686 C CA . ASN A 1 87 ? -16.123 4.187 18.446 1.00 68.00 87 ASN A CA 1
ATOM 687 C C . ASN A 1 87 ? -17.417 3.464 18.826 1.00 68.00 87 ASN A C 1
ATOM 689 O O . ASN A 1 87 ? -17.874 3.625 19.950 1.00 68.00 87 ASN A O 1
ATOM 693 N N . ASN A 1 88 ? -17.934 2.585 17.961 1.00 64.19 88 ASN A N 1
ATOM 694 C CA . ASN A 1 88 ? -19.139 1.786 18.209 1.00 64.19 88 ASN A CA 1
ATOM 695 C C . ASN A 1 88 ? -19.034 0.908 19.467 1.00 64.19 88 ASN A C 1
ATOM 697 O O . ASN A 1 88 ? -20.003 0.760 20.211 1.00 64.19 88 ASN A O 1
ATOM 701 N N . THR A 1 89 ? -17.861 0.347 19.751 1.00 66.56 89 THR A N 1
ATOM 702 C CA . THR A 1 89 ? -17.633 -0.442 20.971 1.00 66.56 89 THR A CA 1
ATOM 703 C C . THR A 1 89 ? -17.627 0.447 22.218 1.00 66.56 89 THR A C 1
ATOM 705 O O . THR A 1 89 ? -18.232 0.090 23.233 1.00 66.56 89 THR A O 1
ATOM 708 N N . ALA A 1 90 ? -17.014 1.631 22.143 1.00 70.56 90 ALA A N 1
ATOM 709 C CA . ALA A 1 90 ? -16.954 2.582 23.250 1.00 70.56 90 ALA A CA 1
ATOM 710 C C . ALA A 1 90 ? -18.343 3.123 23.635 1.00 70.56 90 ALA A C 1
ATOM 712 O O . ALA A 1 90 ? -18.688 3.100 24.816 1.00 70.56 90 ALA A O 1
ATOM 713 N N . ILE A 1 91 ? -19.181 3.516 22.664 1.00 71.44 91 ILE A N 1
ATOM 714 C CA . ILE A 1 91 ? -20.568 3.959 22.939 1.00 71.44 91 ILE A CA 1
ATOM 715 C C . ILE A 1 91 ? -21.417 2.840 23.554 1.00 71.44 91 ILE A C 1
ATOM 717 O O . ILE A 1 91 ? -22.155 3.073 24.513 1.00 71.44 91 ILE A O 1
ATOM 721 N N . ASN A 1 92 ? -21.286 1.606 23.061 1.00 70.06 92 ASN A N 1
ATOM 722 C CA . ASN A 1 92 ? -22.017 0.467 23.625 1.00 70.06 92 ASN A CA 1
ATOM 723 C C . ASN A 1 92 ? -21.574 0.138 25.060 1.00 70.06 92 ASN A C 1
ATOM 725 O O . ASN A 1 92 ? -22.405 -0.220 25.895 1.00 70.06 92 ASN A O 1
ATOM 729 N N . THR A 1 93 ? -20.287 0.300 25.371 1.00 70.94 93 THR A N 1
ATOM 730 C CA . THR A 1 93 ? -19.750 0.052 26.717 1.00 70.94 93 THR A CA 1
ATOM 731 C C . THR A 1 93 ? -20.143 1.160 27.696 1.00 70.94 93 THR A C 1
ATOM 733 O O . THR A 1 93 ? -20.605 0.856 28.794 1.00 70.94 93 THR A O 1
ATOM 736 N N . ALA A 1 94 ? -20.048 2.431 27.287 1.00 72.25 94 ALA A N 1
ATOM 737 C CA . ALA A 1 94 ? -20.457 3.575 28.105 1.00 72.25 94 ALA A CA 1
ATOM 738 C C . ALA A 1 94 ? -21.957 3.533 28.440 1.00 72.25 94 ALA A C 1
ATOM 740 O O . ALA A 1 94 ? -22.332 3.655 29.601 1.00 72.25 94 ALA A O 1
ATOM 741 N N . SER A 1 95 ? -22.816 3.233 27.457 1.00 72.06 95 SER A N 1
ATOM 742 C CA . SER A 1 95 ? -24.266 3.137 27.694 1.00 72.06 95 SER A CA 1
ATOM 743 C C . SER A 1 95 ? -24.669 1.989 28.633 1.00 72.06 95 SER A C 1
ATOM 745 O O . SER A 1 95 ? -25.650 2.105 29.369 1.00 72.06 95 SER A O 1
ATOM 747 N N . ARG A 1 96 ? -23.914 0.878 28.639 1.00 71.94 96 ARG A N 1
ATOM 748 C CA . ARG A 1 96 ? -24.094 -0.221 29.602 1.00 71.94 96 ARG A CA 1
ATOM 749 C C . ARG A 1 96 ? -23.624 0.157 31.001 1.00 71.94 96 ARG A C 1
ATOM 751 O O . ARG A 1 96 ? -24.303 -0.194 31.962 1.00 71.94 96 ARG A O 1
ATOM 758 N N . ALA A 1 97 ? -22.488 0.844 31.108 1.00 76.75 97 ALA A N 1
ATOM 759 C CA . ALA A 1 97 ? -21.953 1.298 32.386 1.00 76.75 97 ALA A CA 1
ATOM 760 C C . ALA A 1 97 ? -22.907 2.291 33.064 1.00 76.75 97 ALA A C 1
ATOM 762 O O . ALA A 1 97 ? -23.208 2.118 34.240 1.00 76.75 97 ALA A O 1
ATOM 763 N N . ASP A 1 98 ? -23.464 3.243 32.310 1.00 76.31 98 ASP A N 1
ATOM 764 C CA . ASP A 1 98 ? -24.440 4.203 32.835 1.00 76.31 98 ASP A CA 1
ATOM 765 C C . ASP A 1 98 ? -25.735 3.516 33.288 1.00 76.31 98 ASP A C 1
ATOM 767 O O . ASP A 1 98 ? -26.239 3.818 34.366 1.00 76.31 98 ASP A O 1
ATOM 771 N N . LYS A 1 99 ? -26.256 2.539 32.530 1.00 76.94 99 LYS A N 1
ATOM 772 C CA . LYS A 1 99 ? -27.423 1.752 32.973 1.00 76.94 99 LYS A CA 1
ATOM 773 C C . LYS A 1 99 ? -27.148 0.969 34.254 1.00 76.94 99 LYS A C 1
ATOM 775 O O . LYS A 1 99 ? -27.930 1.068 35.189 1.00 76.94 99 LYS A O 1
ATOM 780 N N . SER A 1 100 ? -26.033 0.242 34.311 1.00 77.56 100 SER A N 1
ATOM 781 C CA . SER A 1 100 ? -25.655 -0.548 35.489 1.00 77.56 100 SER A CA 1
ATOM 782 C C . SER A 1 100 ? -25.383 0.330 36.716 1.00 77.56 100 SER A C 1
ATOM 784 O O . SER A 1 100 ? -25.718 -0.049 37.837 1.00 77.56 100 SER A O 1
ATOM 786 N N . PHE A 1 101 ? -24.813 1.521 36.514 1.00 83.69 101 PHE A N 1
ATOM 787 C CA . PHE A 1 101 ? -24.620 2.514 37.566 1.00 83.69 101 PHE A CA 1
ATOM 788 C C .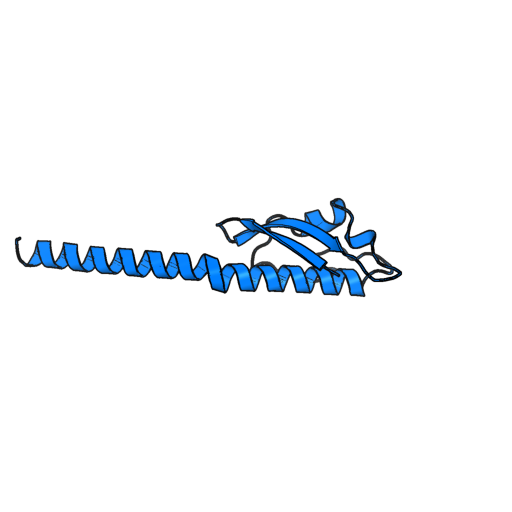 PHE A 1 101 ? -25.955 3.063 38.080 1.00 83.69 101 PHE A C 1
ATOM 790 O O . PHE A 1 101 ? -26.144 3.157 39.290 1.00 83.69 101 PHE A O 1
ATOM 797 N N . LEU A 1 102 ? -26.894 3.386 37.186 1.00 82.62 102 LEU A N 1
ATOM 798 C CA . LEU A 1 102 ? -28.223 3.867 37.570 1.00 82.62 102 LEU A CA 1
ATOM 799 C C . LEU A 1 102 ? -29.068 2.786 38.262 1.00 82.62 102 LEU A C 1
ATOM 801 O O . LEU A 1 102 ? -29.755 3.110 39.224 1.00 82.62 102 LEU A O 1
ATOM 805 N N . GLU A 1 103 ? -28.990 1.525 37.832 1.00 81.12 103 GLU A N 1
ATOM 806 C CA . GLU A 1 103 ? -29.631 0.377 38.502 1.00 81.12 103 GLU A CA 1
ATOM 807 C C . GLU A 1 103 ? -29.079 0.190 39.926 1.00 81.12 103 GLU A C 1
ATOM 809 O O . GLU A 1 103 ? -29.833 0.178 40.900 1.00 81.12 103 GLU A O 1
ATOM 814 N N . SER A 1 104 ? -27.750 0.207 40.076 1.00 80.38 104 SER A N 1
ATOM 815 C CA . SER A 1 104 ? -27.073 0.160 41.382 1.00 80.38 104 SER A CA 1
ATOM 816 C C . SER A 1 104 ? -27.454 1.332 42.302 1.00 80.38 104 SER A C 1
ATOM 818 O O . SER A 1 104 ? -27.603 1.155 43.511 1.00 80.38 104 SER A O 1
ATOM 820 N N . LEU A 1 105 ? -27.648 2.530 41.739 1.00 78.56 105 LEU A N 1
ATOM 821 C CA . LEU A 1 105 ? -28.004 3.736 42.491 1.00 78.56 105 LEU A CA 1
ATOM 822 C C . LEU A 1 105 ? -29.492 3.790 42.882 1.00 78.56 105 LEU A C 1
ATOM 824 O O . LEU A 1 105 ? -29.822 4.330 43.937 1.00 78.56 105 LEU A O 1
ATOM 828 N N . LEU A 1 106 ? -30.387 3.261 42.041 1.00 85.62 106 LEU A N 1
ATOM 829 C CA . LEU A 1 106 ? -31.840 3.266 42.263 1.00 85.62 106 LEU A CA 1
ATOM 830 C C . LEU A 1 106 ? -32.356 2.007 42.978 1.00 85.62 106 LEU A C 1
ATOM 832 O O . LEU A 1 106 ? -33.512 1.996 43.395 1.00 85.62 106 LEU A O 1
ATOM 836 N N . GLY A 1 107 ? -31.510 0.992 43.181 1.00 72.19 107 GLY A N 1
ATOM 837 C CA . GLY A 1 107 ? -31.828 -0.183 43.996 1.00 72.19 107 GLY A CA 1
ATOM 838 C C . GLY A 1 107 ? -32.815 -1.160 43.350 1.00 72.19 107 GLY A C 1
ATOM 839 O O . GLY A 1 107 ? -33.524 -1.855 44.081 1.00 72.19 107 GLY A O 1
ATOM 840 N N . PHE A 1 108 ? -32.858 -1.207 42.015 1.00 69.50 108 PHE A N 1
ATOM 841 C CA . PHE A 1 108 ? -33.594 -2.202 41.225 1.00 69.50 108 PHE A CA 1
ATOM 842 C C . PHE A 1 108 ? -32.631 -3.030 40.379 1.00 69.50 108 PHE A C 1
ATOM 844 O O . PHE A 1 108 ? -31.655 -2.436 39.868 1.00 69.50 108 PHE A O 1
#

Foldseek 3Di:
DDKDFDADLVLFTQWIADPDDDDPDQCCCRDRVQGCLRGRDGLPDDQDDPPSHDDDPPNNVVSVVRSVVNNVVSVCCCPPPNVVVVVVVVVVVVVVVVVVVVCVVVVD

Sequence (108 aa):
MTYMVGVDPNGEVTNVEILVYRESRGSEVRKKRFNYQYHGKTVYDPIRINRDVINISGATMSVRSMSAGVKRALVLADELYLKSNTNNTAINTASRADKSFLESLLGF

Radius of gyration: 20.66 Å; Cα contacts (8 Å, |Δi|>4): 128; chains: 1; bounding box: 50×18×64 Å

pLDDT: mean 88.89, std 9.22, range [64.19, 97.88]

Secondary structure (DSSP, 8-state):
-EEEEEE-TTS-EEEEEEEE--SSS-GGGGSHHHHGGGTT--SSS---BTTTB---TT-HHHHHHHHHHHHHHHHHHIIIIIHHHHHHHHHHHHHHHHHHHHHHHHT-

Nearest PDB structures (foldseek):
  6rfq-assembly1_5  TM=4.495E-01  e=8.365E+00  Yarrowia lipolytica

Mean predicted aligned error: 8.16 Å

Solvent-accessible surface area (backbone atoms only — not comparable to full-atom values): 6259 Å² total; per-residue (Å²): 115,42,71,49,73,42,64,48,94,88,45,29,24,69,45,56,47,66,80,42,77,85,67,99,67,34,71,69,67,60,38,66,80,60,31,55,65,50,48,68,40,38,68,84,53,80,71,41,76,78,75,60,34,87,69,49,91,90,17,54,68,47,49,51,53,48,41,53,47,54,52,49,52,37,46,50,46,38,64,68,56,44,48,46,50,53,51,55,51,50,55,57,49,51,57,49,51,53,50,54,51,50,30,68,72,70,74,100